Protein AF-A0A660A8D4-F1 (afdb_monomer_lite)

Radius of gyration: 15.26 Å; chains: 1; bounding box: 34×28×42 Å

Foldseek 3Di:
DDPDPDDDDDDPPPQFAAADPVQQVDDDVNHGCNGPGRQQVCCVPVRDDDVLVLQQFPQVEDDPDTRNRRHGDPHHPHDDYD

Secondary structure (DSSP, 8-state):
--S-S-------TT---S--TTGGG-EETTEEGGG--HHHHHHHHT----HHHHHHTGGGS--SS--TTS---SS-SS----

pLDDT: mean 98.16, std 2.6, range [76.12, 98.88]

Organism: Streptococcus pyogenes (NCBI:txid1314)

Structure (mmCIF, N/CA/C/O backbone):
data_AF-A0A660A8D4-F1
#
_entry.id   AF-A0A660A8D4-F1
#
loop_
_atom_site.group_PDB
_atom_site.id
_atom_site.type_symbol
_atom_site.label_atom_id
_atom_site.label_alt_id
_atom_site.label_comp_id
_atom_site.label_asym_id
_atom_site.label_entity_id
_atom_site.label_seq_id
_atom_site.pdbx_PDB_ins_code
_atom_site.Cartn_x
_atom_site.Cartn_y
_atom_site.Cartn_z
_atom_site.occupancy
_atom_site.B_iso_or_equiv
_atom_site.auth_seq_id
_atom_site.auth_comp_id
_atom_site.auth_asym_id
_atom_site.auth_atom_id
_atom_site.pdbx_PDB_model_num
ATOM 1 N N . MET A 1 1 ? -22.375 -15.547 21.613 1.00 76.12 1 MET A N 1
ATOM 2 C CA . MET A 1 1 ? -22.612 -14.312 20.830 1.00 76.12 1 MET A CA 1
ATOM 3 C C . MET A 1 1 ? -21.413 -14.081 19.926 1.00 76.12 1 MET A C 1
ATOM 5 O O . MET A 1 1 ? -20.308 -14.414 20.342 1.00 76.12 1 MET A O 1
ATOM 9 N N . SER A 1 2 ? -21.604 -13.571 18.709 1.00 91.31 2 SER A N 1
ATOM 10 C CA . SER A 1 2 ? -20.481 -13.199 17.841 1.00 91.31 2 SER A CA 1
ATOM 11 C C . SER A 1 2 ? -19.783 -11.943 18.376 1.00 91.31 2 SER A C 1
ATOM 13 O O . SER A 1 2 ? -20.428 -11.071 18.955 1.00 91.31 2 SER A O 1
ATOM 15 N N . LYS A 1 3 ? -18.462 -11.835 18.180 1.00 97.25 3 LYS A N 1
ATOM 16 C CA . LYS A 1 3 ? -17.682 -10.648 18.583 1.00 97.25 3 LYS A CA 1
ATOM 17 C C . LYS A 1 3 ? -18.131 -9.379 17.841 1.00 97.25 3 LYS A C 1
ATOM 19 O O . LYS A 1 3 ? -18.130 -8.301 18.420 1.00 97.25 3 LYS A O 1
ATOM 24 N N . PHE A 1 4 ? -18.537 -9.523 16.578 1.00 98.25 4 PHE A N 1
ATOM 25 C CA . PHE A 1 4 ? -19.097 -8.458 15.745 1.00 98.25 4 PHE A CA 1
ATOM 26 C C . PHE A 1 4 ? -20.412 -8.929 15.106 1.00 98.25 4 PHE A C 1
ATOM 28 O O . PHE A 1 4 ? -20.528 -10.088 14.705 1.00 98.25 4 PHE A O 1
ATOM 35 N N . ASN A 1 5 ? -21.407 -8.039 15.008 1.00 98.25 5 ASN A N 1
ATOM 36 C CA . ASN A 1 5 ? -22.721 -8.352 14.424 1.00 98.25 5 ASN A CA 1
ATOM 37 C C . ASN A 1 5 ? -22.708 -8.367 12.881 1.00 98.25 5 ASN A C 1
ATOM 39 O O . ASN A 1 5 ? -23.495 -9.072 12.261 1.00 98.25 5 ASN A O 1
ATOM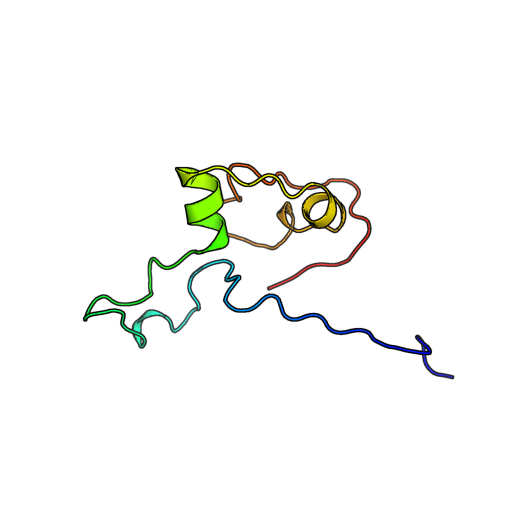 43 N N . ARG A 1 6 ? -21.824 -7.580 12.252 1.00 98.31 6 ARG A N 1
ATOM 44 C CA . ARG A 1 6 ? -21.628 -7.511 10.793 1.00 98.31 6 ARG A CA 1
ATOM 45 C C . ARG A 1 6 ? -20.150 -7.310 10.473 1.00 98.31 6 ARG A C 1
ATOM 47 O O . ARG A 1 6 ? -19.431 -6.720 11.277 1.00 98.31 6 ARG A O 1
ATOM 54 N N . ILE A 1 7 ? -19.733 -7.753 9.290 1.00 98.50 7 ILE A N 1
ATOM 55 C CA . ILE A 1 7 ? -18.397 -7.526 8.726 1.00 98.50 7 ILE A CA 1
ATOM 56 C C . ILE A 1 7 ? -18.583 -6.900 7.343 1.00 98.50 7 ILE A C 1
ATOM 58 O O . ILE A 1 7 ? -19.396 -7.379 6.555 1.00 98.50 7 ILE A O 1
ATOM 62 N N . HIS A 1 8 ? -17.845 -5.827 7.063 1.00 98.69 8 HIS A N 1
ATOM 63 C CA . HIS A 1 8 ? -17.843 -5.148 5.770 1.00 98.69 8 HIS A CA 1
ATOM 64 C C . HIS A 1 8 ? -16.458 -5.303 5.146 1.00 98.69 8 HIS A C 1
ATOM 66 O O . HIS A 1 8 ? -15.479 -4.800 5.693 1.00 98.69 8 HIS A O 1
ATOM 72 N N . LEU A 1 9 ? -16.382 -6.024 4.029 1.00 98.69 9 LEU A N 1
ATOM 73 C CA . LEU A 1 9 ? -15.156 -6.211 3.260 1.00 98.69 9 LEU A CA 1
ATOM 74 C C . LEU A 1 9 ? -15.178 -5.275 2.051 1.00 98.69 9 LEU A C 1
ATOM 76 O O . LEU A 1 9 ? -16.157 -5.253 1.308 1.00 98.69 9 LEU A O 1
ATOM 80 N N . VAL A 1 10 ? -14.096 -4.524 1.858 1.00 98.75 10 VAL A N 1
ATOM 81 C CA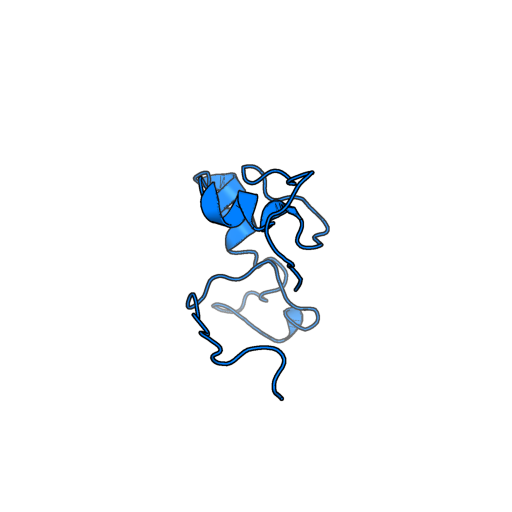 . VAL A 1 10 ? -13.890 -3.649 0.700 1.00 98.75 10 VAL A CA 1
ATOM 82 C C . VAL A 1 10 ? -12.602 -4.081 0.015 1.00 98.75 10 VAL A C 1
ATOM 84 O O . VAL A 1 10 ? -11.554 -4.122 0.654 1.00 98.75 10 VAL A O 1
ATOM 87 N N . VAL A 1 11 ? -12.685 -4.402 -1.275 1.00 98.62 11 VAL A N 1
ATOM 88 C CA . VAL A 1 11 ? -11.520 -4.710 -2.111 1.00 98.62 11 VAL A CA 1
ATOM 89 C C . VAL A 1 11 ? -11.156 -3.456 -2.893 1.00 98.62 11 VAL A C 1
ATOM 91 O O . VAL A 1 11 ? -11.990 -2.912 -3.616 1.00 98.62 11 VAL A O 1
ATOM 94 N N . LEU A 1 12 ? -9.916 -2.998 -2.736 1.00 98.56 12 LEU A N 1
ATOM 95 C CA . LEU A 1 12 ? -9.329 -1.983 -3.603 1.00 98.56 12 LEU A CA 1
ATOM 96 C C . LEU A 1 12 ? -8.582 -2.715 -4.719 1.00 98.56 12 LEU A C 1
ATOM 98 O O . LEU A 1 12 ? -7.470 -3.200 -4.510 1.00 98.56 12 LEU A O 1
ATOM 102 N N . ASP A 1 13 ? -9.240 -2.863 -5.868 1.00 98.62 13 ASP A N 1
ATOM 103 C CA . ASP A 1 13 ? -8.731 -3.668 -6.980 1.00 98.62 13 ASP A CA 1
ATOM 104 C C . ASP A 1 13 ? -7.338 -3.191 -7.423 1.00 98.62 13 ASP A C 1
ATOM 106 O O . ASP A 1 13 ? -7.099 -1.989 -7.552 1.00 98.62 13 ASP A O 1
ATOM 110 N N . SER A 1 14 ? -6.411 -4.133 -7.623 1.00 97.69 14 SER A N 1
ATOM 111 C CA . SER A 1 14 ? -5.013 -3.917 -8.041 1.00 97.69 14 SER A CA 1
ATOM 112 C C . SER A 1 14 ? -4.087 -3.113 -7.100 1.00 97.69 14 SER A C 1
ATOM 114 O O . SER A 1 14 ? -2.919 -2.900 -7.435 1.00 97.69 14 SER A O 1
ATOM 116 N N . VAL A 1 15 ? -4.534 -2.701 -5.903 1.00 98.75 15 VA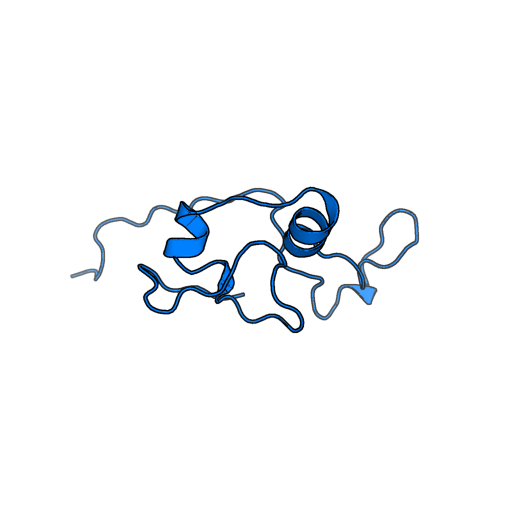L A N 1
ATOM 117 C CA . VAL A 1 15 ? -3.723 -1.907 -4.949 1.00 98.75 15 VAL A CA 1
ATOM 118 C C . VAL A 1 15 ? -2.690 -2.778 -4.209 1.00 98.75 15 VAL A C 1
ATOM 120 O O . VAL A 1 15 ? -2.821 -3.080 -3.024 1.00 98.75 15 VAL A O 1
ATOM 123 N N . GLY A 1 16 ? -1.651 -3.202 -4.931 1.00 98.69 16 GLY A N 1
ATOM 124 C CA . GLY A 1 16 ? -0.550 -4.024 -4.420 1.00 98.69 16 GLY A CA 1
ATOM 125 C C . GLY A 1 16 ? 0.443 -3.276 -3.519 1.00 98.69 16 GLY A C 1
ATOM 126 O O . GLY A 1 16 ? 0.623 -2.060 -3.618 1.00 98.69 16 GLY A O 1
ATOM 127 N N . ILE A 1 17 ? 1.134 -4.021 -2.647 1.00 98.81 17 ILE A N 1
ATOM 128 C CA . ILE A 1 17 ? 2.083 -3.486 -1.654 1.00 98.81 17 ILE A CA 1
ATOM 129 C C . ILE A 1 17 ? 3.442 -4.226 -1.687 1.00 98.81 17 ILE A C 1
ATOM 131 O O . ILE A 1 17 ? 4.017 -4.623 -0.662 1.00 98.81 17 ILE A O 1
ATOM 135 N N . GLY A 1 18 ? 3.973 -4.348 -2.903 1.00 98.62 18 GLY A N 1
ATOM 136 C CA . GLY A 1 18 ? 5.256 -4.976 -3.228 1.00 98.62 18 GLY A CA 1
ATOM 137 C C . GLY A 1 18 ? 5.101 -6.370 -3.834 1.00 98.62 18 GLY A C 1
ATOM 138 O O . GLY A 1 18 ? 4.073 -7.022 -3.643 1.00 98.62 18 GLY A O 1
ATOM 139 N N . ALA A 1 19 ? 6.138 -6.801 -4.546 1.00 98.69 19 ALA A N 1
ATOM 140 C CA . ALA A 1 19 ? 6.226 -8.100 -5.191 1.00 98.69 19 ALA A CA 1
ATOM 141 C C . ALA A 1 19 ? 6.074 -9.250 -4.181 1.00 98.69 19 ALA A C 1
ATOM 143 O O . ALA A 1 19 ? 6.554 -9.185 -3.044 1.00 98.69 19 ALA A O 1
ATOM 144 N N . ALA A 1 20 ? 5.395 -10.315 -4.608 1.00 98.62 20 ALA A N 1
ATOM 145 C CA . ALA A 1 20 ? 5.222 -11.533 -3.824 1.00 98.62 20 ALA A CA 1
ATOM 146 C C . ALA A 1 20 ? 6.505 -12.395 -3.821 1.00 98.62 20 ALA A C 1
ATOM 148 O O . ALA A 1 20 ? 7.351 -12.234 -4.707 1.00 98.62 20 ALA A O 1
ATOM 149 N N . PRO A 1 21 ? 6.654 -13.350 -2.879 1.00 98.56 21 PRO A N 1
ATOM 150 C CA . PRO A 1 21 ? 7.812 -14.249 -2.836 1.00 98.56 21 PRO A CA 1
ATOM 151 C C . PRO A 1 21 ? 8.030 -15.100 -4.097 1.00 98.56 21 PRO A C 1
ATOM 153 O O . PRO A 1 21 ? 9.144 -15.553 -4.323 1.00 98.56 21 PRO A O 1
ATOM 156 N N . ASP A 1 22 ? 6.985 -15.337 -4.890 1.00 98.62 22 ASP A N 1
ATOM 157 C CA . ASP A 1 22 ? 6.996 -16.120 -6.131 1.00 98.62 22 ASP A CA 1
ATOM 158 C C . ASP A 1 22 ? 6.797 -15.261 -7.393 1.00 98.62 22 ASP A C 1
ATOM 160 O O . ASP A 1 22 ? 6.451 -15.775 -8.458 1.00 98.62 22 ASP A O 1
ATOM 164 N N . SER A 1 23 ? 7.011 -13.946 -7.278 1.00 98.62 23 SER A N 1
ATOM 165 C CA . SER A 1 23 ? 6.898 -12.982 -8.384 1.00 98.62 23 SER A CA 1
ATOM 166 C C . SER A 1 23 ? 7.841 -13.267 -9.560 1.00 98.62 23 SER A C 1
ATOM 168 O O . SER A 1 23 ? 7.584 -12.820 -10.673 1.00 98.62 23 SER A O 1
ATOM 170 N N . ASP A 1 24 ? 8.882 -14.074 -9.358 1.00 98.44 24 ASP A N 1
ATOM 171 C CA . ASP A 1 24 ? 9.790 -14.567 -10.398 1.00 98.44 24 ASP A CA 1
ATOM 172 C C . ASP A 1 24 ? 9.119 -15.512 -11.413 1.00 98.44 24 ASP A C 1
ATOM 1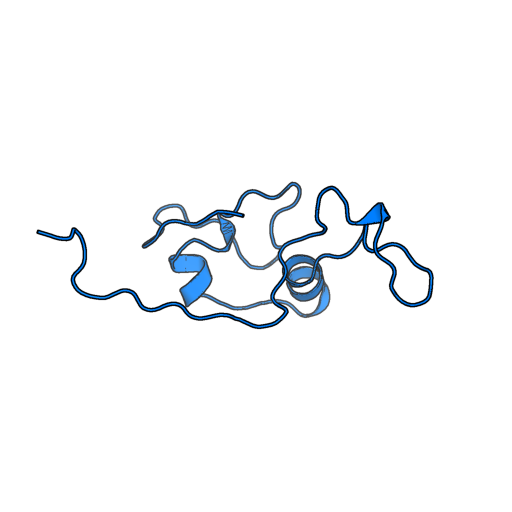74 O O . ASP A 1 24 ? 9.652 -15.740 -12.500 1.00 98.44 24 ASP A O 1
ATOM 178 N N . LYS A 1 25 ? 7.941 -16.052 -11.083 1.00 98.69 25 LYS A N 1
ATOM 179 C CA . LYS A 1 25 ? 7.154 -16.938 -11.957 1.00 98.69 25 LYS A CA 1
ATOM 180 C C . LYS A 1 25 ? 6.127 -16.203 -12.813 1.00 98.69 25 LYS A C 1
ATOM 182 O O . LYS A 1 25 ? 5.492 -16.834 -13.661 1.00 98.69 25 LYS A O 1
ATOM 187 N N . PHE A 1 26 ? 5.937 -14.908 -12.586 1.00 98.62 26 PHE A N 1
ATOM 188 C CA . PHE A 1 26 ? 4.943 -14.085 -13.266 1.00 98.62 26 PHE A CA 1
ATOM 189 C C . PHE A 1 26 ? 5.644 -13.011 -14.086 1.00 98.62 26 PHE A C 1
ATOM 191 O O . PHE A 1 26 ? 6.711 -12.534 -13.706 1.00 98.62 26 PHE A O 1
ATOM 198 N N . PHE A 1 27 ? 5.076 -12.688 -15.249 1.00 98.38 27 PHE A N 1
ATOM 199 C CA . PHE A 1 27 ? 5.754 -11.867 -16.243 1.00 98.38 27 PHE A CA 1
ATOM 200 C C . PHE A 1 27 ? 4.823 -10.838 -16.871 1.00 98.38 27 PHE A C 1
ATOM 202 O O . PHE A 1 27 ? 3.718 -11.162 -17.314 1.00 98.38 27 PHE A O 1
ATOM 209 N N . ASN A 1 28 ? 5.344 -9.629 -17.044 1.00 97.75 28 ASN A N 1
ATOM 210 C CA . ASN A 1 28 ? 4.743 -8.562 -17.820 1.00 97.75 28 ASN A CA 1
ATOM 211 C C . ASN A 1 28 ? 5.581 -8.302 -19.077 1.00 97.75 28 ASN A C 1
ATOM 213 O O . ASN A 1 28 ? 6.735 -7.887 -18.996 1.00 97.75 28 ASN A O 1
ATOM 217 N N . ALA A 1 29 ? 5.026 -8.612 -20.254 1.00 97.88 29 ALA A N 1
ATOM 218 C CA . ALA A 1 29 ? 5.727 -8.495 -21.540 1.00 97.88 29 ALA A CA 1
ATOM 219 C C . ALA A 1 29 ? 7.128 -9.162 -21.565 1.00 97.88 29 ALA A C 1
ATOM 221 O O . ALA A 1 29 ? 8.043 -8.686 -22.234 1.00 97.88 29 ALA A O 1
ATOM 222 N N . GLY A 1 30 ? 7.294 -10.276 -20.839 1.00 97.75 30 GLY A N 1
ATOM 223 C CA . GLY A 1 30 ? 8.553 -11.026 -20.740 1.00 97.75 30 GLY A CA 1
ATOM 224 C C . GLY A 1 30 ? 9.498 -10.578 -19.618 1.00 97.75 30 GLY A C 1
ATOM 225 O O . GLY A 1 30 ? 10.534 -11.208 -19.427 1.00 97.75 30 GLY A O 1
ATOM 226 N N . VAL A 1 31 ? 9.148 -9.539 -18.857 1.00 98.25 31 VAL A N 1
ATOM 227 C CA . VAL A 1 31 ? 9.885 -9.085 -17.668 1.00 98.25 31 VAL A CA 1
ATOM 228 C C . VAL A 1 31 ? 9.243 -9.693 -16.426 1.00 98.25 31 VAL A C 1
ATOM 230 O O . VAL A 1 31 ? 8.025 -9.632 -16.302 1.00 98.25 31 VAL A O 1
ATOM 233 N N . ALA A 1 32 ? 10.030 -10.296 -15.535 1.00 98.31 32 ALA A N 1
ATOM 234 C CA . ALA A 1 32 ? 9.503 -10.879 -14.301 1.00 98.31 32 ALA A CA 1
ATOM 235 C C . ALA A 1 32 ? 8.941 -9.799 -13.356 1.00 98.31 32 ALA A C 1
ATOM 237 O O . ALA A 1 32 ? 9.464 -8.687 -13.303 1.00 98.31 32 ALA A O 1
ATOM 238 N N . ASP A 1 33 ? 7.931 -10.138 -12.556 1.00 98.62 33 ASP A N 1
ATOM 239 C CA . ASP A 1 33 ? 7.270 -9.201 -11.634 1.00 98.62 33 ASP A CA 1
ATOM 240 C C . ASP A 1 33 ? 8.081 -8.931 -10.345 1.00 98.62 33 ASP A C 1
ATOM 242 O O . ASP A 1 33 ? 7.564 -8.330 -9.398 1.00 98.62 33 ASP A O 1
ATOM 246 N N . THR A 1 34 ? 9.351 -9.346 -10.281 1.00 98.25 34 THR A N 1
ATOM 247 C CA . THR A 1 34 ? 10.216 -9.255 -9.086 1.00 98.25 34 THR A CA 1
ATOM 248 C C . THR A 1 34 ? 10.418 -7.833 -8.575 1.00 98.25 34 THR A C 1
ATOM 250 O O . THR A 1 34 ? 10.598 -7.635 -7.376 1.00 98.25 34 THR A O 1
ATOM 253 N N . ASP A 1 35 ? 10.333 -6.850 -9.471 1.00 97.50 35 ASP A N 1
ATOM 254 C CA . ASP A 1 35 ? 10.479 -5.429 -9.145 1.00 97.50 35 ASP A CA 1
ATOM 255 C C . ASP A 1 35 ? 9.126 -4.710 -9.036 1.00 97.50 35 ASP A C 1
ATOM 257 O O . ASP A 1 35 ? 9.068 -3.487 -8.954 1.00 97.50 35 ASP A O 1
ATOM 261 N N . SER A 1 36 ? 8.003 -5.432 -9.059 1.00 98.56 36 SER A N 1
ATOM 262 C CA . SER A 1 36 ? 6.685 -4.805 -8.949 1.00 98.56 36 SER A CA 1
ATO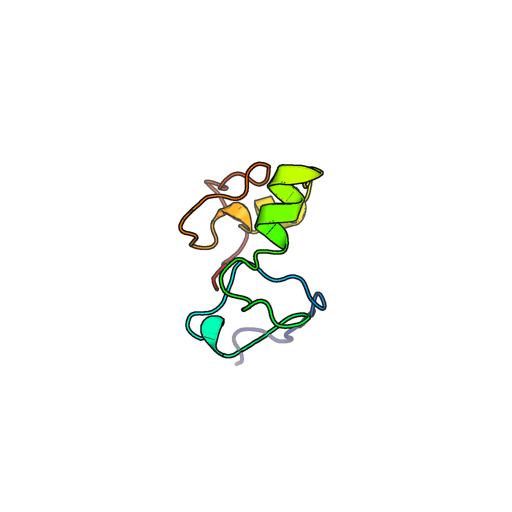M 263 C C . SER A 1 36 ? 6.439 -4.245 -7.540 1.00 98.56 36 SER A C 1
ATOM 265 O O . SER A 1 36 ? 6.623 -4.915 -6.526 1.00 98.56 36 SER A O 1
ATOM 267 N N . ASP A 1 37 ? 5.988 -2.992 -7.449 1.00 98.75 37 ASP A N 1
ATOM 268 C CA . ASP A 1 37 ? 5.592 -2.377 -6.179 1.00 98.75 37 ASP A CA 1
ATOM 269 C C . ASP A 1 37 ? 4.623 -1.210 -6.386 1.00 98.75 37 ASP A C 1
ATOM 271 O O . ASP A 1 37 ? 5.020 -0.048 -6.406 1.00 98.75 37 ASP A O 1
ATOM 275 N N . THR A 1 38 ? 3.330 -1.507 -6.542 1.00 98.75 38 THR A N 1
ATOM 276 C CA . THR A 1 38 ? 2.312 -0.500 -6.886 1.00 98.75 38 THR A CA 1
ATOM 277 C C . THR A 1 38 ? 2.307 0.699 -5.933 1.00 98.75 38 THR A C 1
ATOM 279 O O . THR A 1 38 ? 2.567 1.825 -6.357 1.00 98.75 38 THR A O 1
ATOM 282 N N . LEU A 1 39 ? 2.033 0.491 -4.638 1.00 98.88 39 LEU A N 1
ATOM 283 C CA . LEU A 1 39 ? 1.994 1.595 -3.671 1.00 98.88 39 LEU A CA 1
ATOM 284 C C . LEU A 1 39 ? 3.359 2.272 -3.487 1.00 98.88 39 LEU A C 1
ATOM 286 O O . LEU A 1 39 ? 3.400 3.494 -3.329 1.00 98.88 39 LEU A O 1
ATOM 290 N N . GLY A 1 40 ? 4.457 1.509 -3.506 1.00 98.81 40 GLY A N 1
ATOM 291 C CA . GLY A 1 40 ? 5.801 2.066 -3.356 1.00 98.81 40 GLY A CA 1
ATOM 292 C C . GLY A 1 40 ? 6.176 2.983 -4.514 1.00 98.81 40 GLY A C 1
ATOM 293 O O . GLY A 1 40 ? 6.470 4.155 -4.284 1.00 98.81 40 GLY A O 1
ATOM 294 N N . HIS A 1 41 ? 6.059 2.503 -5.753 1.00 98.81 41 HIS A N 1
ATOM 295 C CA . HIS A 1 41 ? 6.395 3.279 -6.945 1.00 98.81 41 HIS A CA 1
ATOM 296 C C . HIS A 1 41 ? 5.488 4.500 -7.128 1.00 98.81 41 HIS A C 1
ATOM 298 O O . HIS A 1 41 ? 5.986 5.567 -7.487 1.00 98.81 41 HIS A O 1
ATOM 304 N N . ILE A 1 42 ? 4.185 4.408 -6.828 1.00 98.88 42 ILE A N 1
ATOM 305 C CA . ILE A 1 42 ? 3.291 5.583 -6.852 1.00 98.88 42 ILE A CA 1
ATOM 306 C C . ILE A 1 42 ? 3.759 6.627 -5.833 1.00 98.88 42 ILE A C 1
ATOM 308 O O . ILE A 1 42 ? 3.928 7.800 -6.173 1.00 98.88 42 ILE A O 1
ATOM 312 N N . SER A 1 43 ? 3.999 6.200 -4.589 1.00 98.69 43 SER A N 1
ATOM 313 C CA . SER A 1 43 ? 4.467 7.082 -3.517 1.00 98.69 43 SER A CA 1
ATOM 314 C C . SER A 1 43 ? 5.812 7.731 -3.855 1.00 98.69 43 SER A C 1
ATOM 316 O O . SER A 1 43 ? 6.036 8.894 -3.523 1.00 98.69 43 SER A O 1
ATOM 318 N N . GLU A 1 44 ? 6.694 7.014 -4.551 1.00 98.62 44 GLU A N 1
ATOM 319 C CA . GLU A 1 44 ? 8.004 7.515 -4.946 1.00 98.62 44 GLU A CA 1
ATOM 320 C C . GLU A 1 44 ? 7.961 8.561 -6.064 1.00 98.62 44 GLU A C 1
ATOM 322 O O . GLU A 1 44 ? 8.654 9.584 -5.964 1.00 98.62 44 GLU A O 1
ATOM 327 N N . THR A 1 45 ? 7.171 8.287 -7.106 1.00 98.56 45 THR A N 1
ATOM 328 C CA . THR A 1 45 ? 7.208 9.001 -8.393 1.00 98.56 45 THR A CA 1
ATOM 329 C C . THR A 1 45 ? 6.227 10.165 -8.460 1.00 98.56 45 THR A C 1
ATOM 331 O O . THR A 1 45 ? 6.610 11.266 -8.849 1.00 98.56 45 THR A O 1
ATOM 334 N N . ALA A 1 46 ? 4.974 9.939 -8.065 1.00 98.31 46 ALA A N 1
ATOM 335 C CA . ALA A 1 46 ? 3.896 10.924 -8.147 1.00 98.31 46 ALA A CA 1
ATOM 336 C C . ALA A 1 46 ? 3.530 11.525 -6.782 1.00 98.31 46 ALA A C 1
ATOM 338 O O . ALA A 1 46 ? 2.880 12.569 -6.711 1.00 98.31 46 ALA A O 1
ATOM 339 N N . GLY A 1 47 ? 3.955 10.873 -5.698 1.00 98.19 47 GLY A N 1
ATOM 340 C CA . GLY A 1 47 ? 3.482 11.158 -4.352 1.00 98.19 47 GLY A CA 1
ATOM 341 C C . GLY A 1 47 ? 2.117 10.524 -4.081 1.00 98.19 47 GLY A C 1
ATOM 342 O O . GLY A 1 47 ? 1.311 10.276 -4.977 1.00 98.19 47 GLY A O 1
ATOM 343 N N . LEU A 1 48 ? 1.857 10.237 -2.808 1.00 98.69 48 LEU A N 1
ATOM 344 C CA . LEU A 1 48 ? 0.629 9.590 -2.363 1.00 98.69 48 LEU A CA 1
ATOM 345 C C . LEU A 1 48 ? 0.173 10.182 -1.028 1.00 98.69 48 LEU A C 1
ATOM 347 O O . LEU A 1 48 ? 0.824 9.980 -0.002 1.00 98.69 48 LEU A O 1
ATOM 351 N N . THR A 1 49 ? -0.957 10.892 -1.039 1.00 98.62 49 THR A N 1
ATOM 352 C CA . THR A 1 49 ? -1.562 11.502 0.154 1.00 98.62 49 THR A CA 1
ATOM 353 C C . THR A 1 49 ? -2.851 10.775 0.516 1.00 98.62 49 THR A C 1
ATOM 355 O O . THR A 1 49 ? -3.903 11.002 -0.074 1.00 98.62 49 THR A O 1
ATOM 358 N N . VAL A 1 50 ? -2.768 9.891 1.511 1.00 98.69 50 VAL A N 1
ATOM 359 C CA . VAL A 1 50 ? -3.881 9.028 1.950 1.00 98.69 50 VAL A CA 1
ATOM 360 C C . VAL A 1 50 ? -4.050 9.064 3.476 1.00 98.69 50 VAL A C 1
ATOM 362 O O . VAL A 1 50 ? -3.935 8.035 4.143 1.00 98.69 50 VAL A O 1
ATOM 365 N N . PRO A 1 51 ? -4.323 10.243 4.068 1.00 98.56 51 PRO A N 1
ATOM 366 C CA . PRO A 1 51 ? -4.225 10.465 5.514 1.00 98.56 51 PRO A CA 1
ATOM 367 C C . PRO A 1 51 ? -5.138 9.549 6.337 1.00 98.56 51 PRO A C 1
ATOM 369 O O . PRO A 1 51 ? -4.752 9.099 7.410 1.00 98.56 51 PRO A O 1
ATOM 372 N N . ASN A 1 52 ? -6.318 9.200 5.817 1.00 98.88 52 ASN A N 1
ATOM 373 C CA . ASN A 1 52 ? -7.242 8.304 6.514 1.00 98.88 52 ASN A CA 1
ATOM 374 C C . ASN A 1 52 ? -6.700 6.867 6.598 1.00 98.88 52 ASN A C 1
ATOM 376 O O . ASN A 1 52 ? -6.777 6.245 7.653 1.00 98.88 52 ASN A O 1
ATOM 380 N N . MET A 1 53 ? -6.109 6.344 5.515 1.00 98.88 53 MET A N 1
ATOM 381 C CA . MET A 1 53 ? -5.491 5.011 5.529 1.00 98.88 53 MET A CA 1
ATOM 382 C C . MET A 1 53 ? -4.184 5.009 6.323 1.00 98.88 53 MET A C 1
ATOM 384 O O . MET A 1 53 ? -3.918 4.055 7.050 1.00 98.88 53 MET A O 1
ATOM 388 N N . ALA A 1 54 ? -3.401 6.090 6.244 1.00 98.81 54 ALA A N 1
ATOM 389 C CA . ALA A 1 54 ? -2.227 6.279 7.091 1.00 98.81 54 ALA A CA 1
ATOM 390 C C . ALA A 1 54 ? -2.609 6.219 8.579 1.00 98.81 54 ALA A C 1
ATOM 392 O O . ALA A 1 54 ? -1.989 5.470 9.325 1.00 98.81 54 ALA A O 1
ATOM 393 N N . LYS A 1 55 ? -3.700 6.893 8.980 1.00 98.88 55 LYS A N 1
ATOM 394 C CA . LYS A 1 55 ? -4.183 6.889 10.367 1.00 98.88 55 LYS A CA 1
ATOM 395 C C . LYS A 1 55 ? -4.681 5.522 10.847 1.00 98.88 55 LYS A C 1
ATOM 397 O O . LYS A 1 55 ? -4.543 5.198 12.025 1.00 98.88 55 LYS A O 1
ATOM 402 N N . ILE A 1 56 ? -5.244 4.712 9.949 1.00 98.88 56 ILE A N 1
ATOM 403 C CA . ILE A 1 56 ? -5.577 3.308 10.250 1.00 98.88 56 ILE A CA 1
ATOM 404 C C . ILE A 1 56 ? -4.298 2.490 10.467 1.00 98.88 56 ILE A C 1
ATOM 406 O O . ILE A 1 56 ? -4.277 1.626 11.340 1.00 98.88 56 ILE A O 1
ATOM 410 N N . GLY A 1 57 ? -3.246 2.777 9.699 1.00 98.88 57 GLY A N 1
ATOM 411 C CA . GLY A 1 57 ? -1.929 2.163 9.847 1.00 98.88 57 GLY A CA 1
ATOM 412 C C . GLY A 1 57 ? -1.255 1.761 8.536 1.00 98.88 57 GLY A C 1
ATOM 413 O O . GLY A 1 57 ? -0.354 0.938 8.576 1.00 98.88 57 GLY A O 1
ATOM 414 N N . LEU A 1 58 ? -1.653 2.275 7.364 1.00 98.88 58 LEU A N 1
ATOM 415 C CA . LEU A 1 58 ? -1.063 1.867 6.074 1.00 98.88 58 LEU A CA 1
ATOM 416 C C . LEU A 1 58 ? 0.478 1.939 6.057 1.00 98.88 58 LEU A C 1
ATOM 418 O O . LEU A 1 58 ? 1.123 1.028 5.543 1.00 98.88 58 LEU A O 1
ATOM 422 N N . GLY A 1 59 ? 1.066 2.980 6.655 1.00 98.75 59 GLY A N 1
ATOM 423 C CA . GLY A 1 59 ? 2.522 3.133 6.774 1.00 98.75 59 GLY A CA 1
ATOM 424 C C . GLY A 1 59 ? 3.194 2.159 7.753 1.00 98.75 59 GLY A C 1
ATOM 425 O O . GLY A 1 59 ? 4.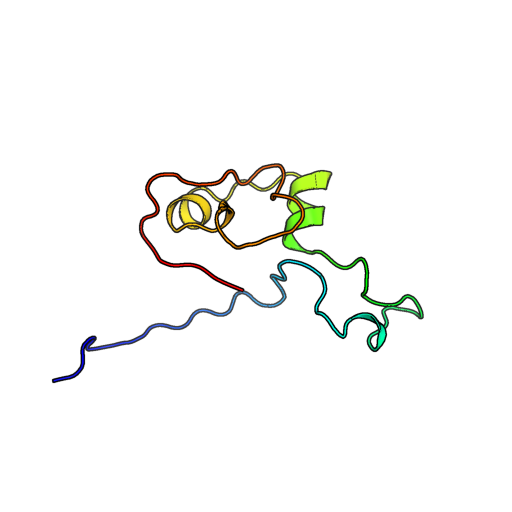415 2.052 7.757 1.00 98.75 59 GLY A O 1
ATOM 426 N N . ASN A 1 60 ? 2.413 1.423 8.550 1.00 98.88 60 ASN A N 1
ATOM 427 C CA . ASN A 1 60 ? 2.894 0.447 9.533 1.00 98.88 60 ASN A CA 1
ATOM 428 C C . ASN A 1 60 ? 2.918 -0.981 8.974 1.00 98.88 60 ASN A C 1
ATOM 430 O O . ASN A 1 60 ? 3.378 -1.892 9.663 1.00 98.88 60 ASN A O 1
ATOM 434 N N . ILE A 1 61 ? 2.404 -1.214 7.758 1.00 98.88 61 ILE A N 1
ATOM 435 C CA . ILE A 1 61 ? 2.478 -2.540 7.137 1.00 98.88 61 ILE A CA 1
ATOM 436 C C . ILE A 1 61 ? 3.959 -2.902 6.935 1.00 98.88 61 ILE A C 1
ATOM 438 O O . ILE A 1 61 ? 4.692 -2.095 6.359 1.00 98.88 61 ILE A O 1
ATOM 442 N N . PRO A 1 62 ? 4.422 -4.095 7.369 1.00 98.69 62 PRO A N 1
ATOM 443 C CA . PRO A 1 62 ? 5.824 -4.479 7.248 1.00 98.69 62 PRO A CA 1
ATOM 444 C C . PRO A 1 62 ? 6.302 -4.433 5.798 1.00 98.69 62 PRO A C 1
ATOM 446 O O . PRO A 1 62 ? 5.695 -5.025 4.906 1.00 98.69 62 PRO A O 1
ATOM 449 N N . ARG A 1 63 ? 7.408 -3.735 5.545 1.00 98.38 63 ARG A N 1
ATOM 450 C CA . ARG A 1 63 ? 8.035 -3.631 4.225 1.00 98.38 63 ARG A CA 1
ATOM 451 C C . ARG A 1 63 ? 9.552 -3.463 4.372 1.00 98.38 63 ARG A C 1
ATOM 453 O O . ARG A 1 63 ? 9.973 -2.861 5.355 1.00 98.38 63 ARG A O 1
ATOM 460 N N . PRO A 1 64 ? 10.366 -3.927 3.404 1.00 97.44 64 PRO A N 1
ATOM 461 C CA . PRO A 1 64 ? 11.814 -3.699 3.427 1.00 97.44 64 PRO A CA 1
ATOM 462 C C . PRO A 1 64 ? 12.188 -2.215 3.322 1.00 97.44 64 PRO A C 1
ATOM 464 O O . PRO A 1 64 ? 13.109 -1.756 3.990 1.00 97.44 64 PRO A O 1
ATOM 467 N N . VAL A 1 65 ? 11.446 -1.469 2.498 1.00 98.12 65 VAL A N 1
ATOM 468 C CA . VAL A 1 65 ? 11.588 -0.020 2.318 1.00 98.12 65 VAL A CA 1
ATOM 469 C C . VAL A 1 65 ? 10.237 0.643 2.628 1.00 98.12 65 VAL A C 1
ATOM 471 O O . VAL A 1 65 ? 9.211 0.175 2.109 1.00 98.12 65 VAL A O 1
ATOM 474 N N . PRO A 1 66 ? 10.200 1.689 3.479 1.00 98.50 66 PRO A N 1
ATOM 475 C CA . PRO A 1 66 ? 8.976 2.429 3.780 1.00 98.50 66 PRO A CA 1
ATOM 476 C C . PRO A 1 66 ? 8.377 3.115 2.546 1.00 98.50 66 PRO A C 1
ATOM 478 O O . PRO A 1 66 ? 9.097 3.517 1.633 1.00 98.50 66 PRO A O 1
ATOM 481 N N . LEU A 1 67 ? 7.057 3.319 2.545 1.00 98.81 67 LEU A N 1
ATOM 482 C CA . LEU A 1 67 ? 6.400 4.165 1.545 1.00 98.81 67 LEU A CA 1
ATOM 483 C C . LEU A 1 67 ? 6.858 5.621 1.728 1.00 98.81 67 LEU A C 1
ATOM 485 O O . LEU A 1 67 ? 6.651 6.208 2.789 1.00 98.81 67 LEU A O 1
ATOM 489 N N . LYS A 1 68 ? 7.447 6.220 0.688 1.00 98.69 68 LYS A N 1
ATOM 490 C CA . LYS A 1 68 ? 8.109 7.539 0.746 1.00 98.69 68 LYS A CA 1
ATOM 491 C C . LYS A 1 68 ? 7.242 8.661 1.331 1.00 98.69 68 LYS A C 1
ATOM 493 O O . LYS A 1 68 ? 7.754 9.536 2.020 1.00 98.69 68 LYS A O 1
ATOM 498 N N . THR A 1 69 ? 5.943 8.657 1.041 1.00 98.75 69 THR A N 1
ATOM 499 C CA . THR A 1 69 ? 4.999 9.731 1.404 1.00 98.75 69 THR A CA 1
ATOM 500 C C . THR A 1 69 ? 3.894 9.279 2.357 1.00 98.75 69 THR A C 1
ATOM 502 O O . THR A 1 69 ? 2.965 10.042 2.614 1.00 98.75 69 THR A O 1
ATOM 505 N N . VAL A 1 70 ? 3.972 8.051 2.879 1.00 98.81 70 VAL A N 1
ATOM 506 C CA . VAL A 1 70 ? 3.008 7.505 3.846 1.00 98.81 70 VAL A CA 1
ATOM 507 C C . VAL A 1 70 ? 3.786 7.063 5.089 1.00 98.81 70 VAL A C 1
ATOM 509 O O . VAL A 1 70 ? 4.230 5.916 5.148 1.00 98.81 70 VAL A O 1
ATOM 512 N N . PRO A 1 71 ? 4.008 7.971 6.057 1.00 98.06 71 PRO A N 1
ATOM 513 C CA . PRO A 1 71 ? 4.796 7.667 7.245 1.00 98.06 71 PRO A CA 1
ATOM 514 C C . PRO A 1 71 ? 4.099 6.626 8.126 1.00 98.06 71 PRO A C 1
ATOM 516 O O . PRO A 1 71 ? 2.878 6.452 8.062 1.00 98.06 71 PRO A O 1
ATOM 519 N N . ALA A 1 72 ? 4.887 5.970 8.977 1.00 98.56 72 ALA A N 1
ATOM 520 C CA . ALA A 1 72 ? 4.342 5.179 10.069 1.00 98.56 72 ALA A CA 1
ATOM 521 C C . ALA A 1 72 ? 3.548 6.077 11.038 1.00 98.56 72 ALA A C 1
ATOM 523 O O . ALA A 1 72 ? 3.867 7.248 11.237 1.00 98.56 72 ALA A O 1
ATOM 524 N N . GLU A 1 73 ? 2.500 5.514 11.622 1.00 98.62 73 GLU A N 1
ATOM 525 C CA . GLU A 1 73 ? 1.618 6.138 12.596 1.00 98.62 73 GLU A CA 1
ATOM 526 C C . GLU A 1 73 ? 1.858 5.500 13.968 1.00 98.62 73 GLU A C 1
ATOM 528 O O . GLU A 1 73 ? 1.619 4.306 14.156 1.00 98.62 73 GLU A O 1
ATOM 533 N N . ASP A 1 74 ? 2.300 6.310 14.928 1.00 98.62 74 ASP A N 1
ATOM 534 C CA . ASP A 1 74 ? 2.620 5.859 16.287 1.00 98.62 74 ASP A CA 1
ATOM 535 C C . ASP A 1 74 ? 1.375 5.414 17.069 1.00 98.62 74 ASP A C 1
ATOM 537 O O . ASP A 1 74 ? 1.448 4.530 17.920 1.00 98.62 74 ASP A O 1
ATOM 541 N N . ASN A 1 75 ? 0.215 6.016 16.778 1.00 98.50 75 ASN A N 1
ATOM 542 C CA . ASN A 1 75 ? -1.058 5.739 17.439 1.00 98.50 75 ASN A CA 1
ATOM 543 C C . ASN A 1 75 ? -2.128 5.362 16.396 1.00 98.50 75 ASN A C 1
ATOM 545 O O . ASN A 1 75 ? -3.027 6.174 16.108 1.00 98.50 75 ASN A O 1
ATOM 549 N N . PRO A 1 76 ? -2.031 4.161 15.789 1.00 98.75 76 PRO A N 1
ATOM 550 C CA . PRO A 1 76 ? -2.935 3.744 14.727 1.00 98.75 76 PRO A CA 1
ATOM 551 C C . PRO A 1 76 ? -4.329 3.450 15.282 1.00 98.75 76 PRO A C 1
ATOM 553 O O . PRO A 1 76 ? -4.491 2.962 16.401 1.00 98.75 76 PRO A O 1
ATOM 556 N N . THR A 1 77 ? -5.361 3.733 14.489 1.00 98.81 77 THR A N 1
ATOM 557 C CA . THR A 1 77 ? -6.759 3.469 14.874 1.00 98.81 77 THR A CA 1
ATOM 558 C C . THR A 1 77 ? -7.234 2.065 14.500 1.00 98.81 77 THR A C 1
ATOM 560 O O . THR A 1 77 ? -8.357 1.688 14.841 1.00 98.81 77 THR A O 1
ATOM 563 N N . GLY A 1 78 ? -6.400 1.284 13.807 1.00 98.44 78 GLY A N 1
ATOM 564 C CA . GLY A 1 78 ? -6.718 -0.066 13.366 1.00 98.44 78 GLY A CA 1
ATOM 565 C C . GLY A 1 78 ? -5.526 -1.018 13.407 1.00 98.44 78 GLY A C 1
ATOM 566 O O . GLY A 1 78 ? -4.445 -0.696 13.894 1.00 98.44 78 GLY A O 1
ATOM 567 N N . TYR A 1 79 ? -5.763 -2.222 12.893 1.00 98.75 79 TYR A N 1
ATOM 568 C CA . TYR A 1 79 ? -4.757 -3.268 12.739 1.00 98.75 79 TYR A CA 1
ATOM 569 C C . TYR A 1 79 ? -4.476 -3.478 11.253 1.00 98.75 79 TYR A C 1
ATOM 571 O O . TYR A 1 79 ? -5.405 -3.463 10.443 1.00 98.75 79 TYR A O 1
ATOM 579 N N . VAL A 1 80 ? -3.209 -3.694 10.903 1.00 98.81 80 VAL A N 1
ATOM 580 C CA . VAL A 1 80 ? -2.755 -3.842 9.515 1.00 98.81 80 VAL A CA 1
ATOM 581 C C . VAL A 1 80 ? -1.746 -4.983 9.383 1.00 98.81 80 VAL A C 1
ATOM 583 O O . VAL A 1 80 ? -1.069 -5.334 10.348 1.00 98.81 80 VAL A O 1
ATOM 586 N N . THR A 1 81 ? -1.647 -5.569 8.191 1.00 98.75 81 THR A N 1
ATOM 587 C CA . THR A 1 81 ? -0.663 -6.606 7.846 1.00 98.75 81 THR A CA 1
ATOM 588 C C . THR A 1 81 ? -0.576 -6.770 6.321 1.00 98.75 81 THR A C 1
ATOM 590 O O . THR A 1 81 ? -1.341 -6.120 5.602 1.00 98.75 81 THR A O 1
ATOM 593 N N . LYS A 1 82 ? 0.344 -7.610 5.839 1.00 97.56 82 LYS A N 1
ATOM 594 C CA . LYS A 1 82 ? 0.393 -8.130 4.468 1.00 97.56 82 LYS A CA 1
ATOM 595 C C . LYS A 1 82 ? 0.944 -9.551 4.446 1.00 97.56 82 LYS A C 1
ATOM 597 O O . LYS A 1 82 ? 1.698 -9.880 5.390 1.00 97.56 82 LYS A O 1
#

InterPro domains:
  IPR010045 Phosphopentomutase [PTHR21110] (4-81)
  IPR017850 Alkaline-phosphatase-like, core domain superfamily [G3DSA:3.40.720.10] (1-82)
  IPR017850 Alkaline-phosphatase-like, core domain superfamily [SSF53649] (3-81)

Sequence (82 aa):
MSKFNRIHLVVLDSVGIGAAPDSDKFFNAGVADTDSDTLGHISETAGLTVPNMAKIGLGNIPRPVPLKTVPAEDNPTGYVTK